Protein AF-A0A527VMW4-F1 (afdb_monomer)

Mean predicted aligned error: 5.12 Å

Structure (mmCIF, N/CA/C/O backbone):
data_AF-A0A527VMW4-F1
#
_entry.id   AF-A0A527VMW4-F1
#
loop_
_atom_site.group_PDB
_atom_site.id
_atom_site.type_symbol
_atom_site.label_atom_id
_atom_site.label_alt_id
_atom_site.label_comp_id
_atom_site.label_asym_id
_atom_site.label_entity_id
_atom_site.label_seq_id
_atom_site.pdbx_PDB_ins_code
_atom_site.Cartn_x
_atom_site.Cartn_y
_atom_site.Cartn_z
_atom_site.occupancy
_atom_site.B_iso_or_equiv
_atom_site.auth_seq_id
_atom_site.auth_comp_id
_atom_site.auth_asym_id
_atom_site.auth_atom_id
_atom_site.pdbx_PDB_model_num
ATOM 1 N N . ILE A 1 1 ? 22.771 -9.329 -15.607 1.00 76.31 1 ILE A N 1
ATOM 2 C CA . ILE A 1 1 ? 22.178 -9.052 -14.280 1.00 76.31 1 ILE A CA 1
ATOM 3 C C . ILE A 1 1 ? 21.776 -7.585 -14.268 1.00 76.31 1 ILE A C 1
ATOM 5 O O . ILE A 1 1 ? 22.640 -6.755 -14.528 1.00 76.31 1 ILE A O 1
ATOM 9 N N . LEU A 1 2 ? 20.493 -7.289 -14.054 1.00 85.19 2 LEU A N 1
ATOM 10 C CA . LEU A 1 2 ? 19.950 -5.929 -13.952 1.00 85.19 2 LEU A CA 1
ATOM 11 C C . LEU A 1 2 ? 19.736 -5.573 -12.475 1.00 85.19 2 LEU A C 1
ATOM 13 O O . LEU A 1 2 ? 19.253 -6.406 -11.714 1.00 85.19 2 LEU A O 1
ATOM 17 N N . PHE A 1 3 ? 20.070 -4.346 -12.085 1.00 86.12 3 PHE A N 1
ATOM 18 C CA . PHE A 1 3 ? 19.743 -3.795 -10.770 1.00 86.12 3 PHE A CA 1
ATOM 19 C C . PHE A 1 3 ? 18.591 -2.807 -10.936 1.00 86.12 3 PHE A C 1
ATOM 21 O O . PHE A 1 3 ? 18.705 -1.875 -11.732 1.00 86.12 3 PHE A O 1
ATOM 28 N N . TYR A 1 4 ? 17.498 -3.017 -10.207 1.00 82.50 4 TYR A N 1
ATOM 29 C CA . TYR A 1 4 ? 16.300 -2.184 -10.265 1.00 82.50 4 TYR A CA 1
ATOM 30 C C . TYR A 1 4 ? 16.124 -1.424 -8.937 1.00 82.50 4 TYR A C 1
ATOM 32 O O . TYR A 1 4 ? 15.674 -2.013 -7.949 1.00 82.50 4 TYR A O 1
ATOM 40 N N . PRO A 1 5 ? 16.529 -0.138 -8.876 1.00 78.31 5 PRO A N 1
ATOM 41 C CA . PRO A 1 5 ? 16.602 0.614 -7.622 1.00 78.31 5 PRO A CA 1
ATOM 42 C C . PRO A 1 5 ? 15.329 1.381 -7.255 1.00 78.31 5 PRO A C 1
ATOM 44 O O . PRO A 1 5 ? 15.260 1.945 -6.165 1.00 78.31 5 PRO A O 1
ATOM 47 N N . VAL A 1 6 ? 14.347 1.433 -8.154 1.00 76.94 6 VAL A N 1
ATOM 48 C CA . VAL A 1 6 ? 13.077 2.148 -7.952 1.00 76.94 6 VAL A CA 1
ATOM 49 C C . VAL A 1 6 ? 12.150 1.316 -7.059 1.00 76.94 6 VAL A C 1
ATOM 51 O O . VAL A 1 6 ? 12.369 0.111 -6.915 1.00 76.94 6 VAL A O 1
ATOM 54 N N . GLN A 1 7 ? 11.155 1.951 -6.418 1.00 68.31 7 GLN A N 1
ATOM 55 C CA . GLN A 1 7 ? 10.186 1.245 -5.575 1.00 68.31 7 GLN A CA 1
ATOM 56 C C . GLN A 1 7 ? 9.639 0.015 -6.298 1.00 68.31 7 GLN A C 1
ATOM 58 O O . GLN A 1 7 ? 9.170 0.099 -7.430 1.00 68.31 7 GLN A O 1
ATOM 63 N N . TYR A 1 8 ? 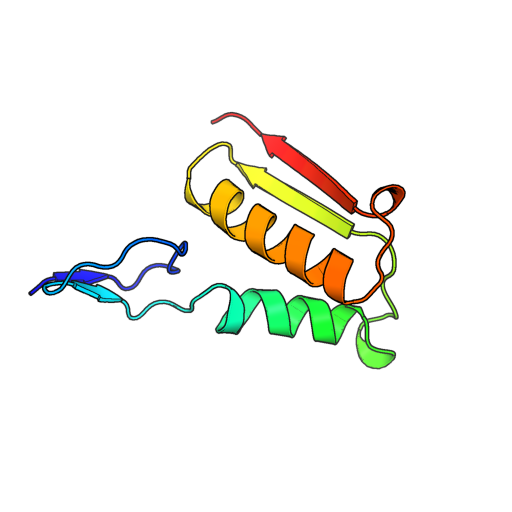9.728 -1.131 -5.630 1.00 70.62 8 TYR A N 1
ATOM 64 C CA . TYR A 1 8 ? 9.269 -2.381 -6.204 1.00 70.62 8 TYR A CA 1
ATOM 65 C C . TYR A 1 8 ? 7.749 -2.440 -6.109 1.00 70.62 8 TYR A C 1
ATOM 67 O O . TYR A 1 8 ? 7.177 -2.287 -5.030 1.00 70.62 8 TYR A O 1
ATOM 75 N N . GLU A 1 9 ? 7.103 -2.651 -7.248 1.00 66.69 9 GLU A N 1
ATOM 76 C CA . GLU A 1 9 ? 5.651 -2.546 -7.377 1.00 66.69 9 GLU A CA 1
ATOM 77 C C . GLU A 1 9 ? 4.912 -3.753 -6.779 1.00 66.69 9 GLU A C 1
ATOM 79 O O . GLU A 1 9 ? 3.754 -3.646 -6.376 1.00 66.69 9 GLU A O 1
ATOM 84 N N . GLY A 1 10 ? 5.601 -4.895 -6.690 1.00 63.75 10 GLY A N 1
ATOM 85 C CA . GLY A 1 10 ? 5.000 -6.202 -6.440 1.00 63.75 10 GLY A CA 1
ATOM 86 C C . GLY A 1 10 ? 4.845 -7.026 -7.722 1.00 63.75 10 GLY A C 1
ATOM 87 O O . GLY A 1 10 ? 4.919 -6.505 -8.827 1.00 63.75 10 GLY A O 1
ATOM 88 N N . GLU A 1 11 ? 4.628 -8.331 -7.554 1.00 67.69 11 GLU A N 1
ATOM 89 C CA . GLU A 1 11 ? 4.230 -9.301 -8.594 1.00 67.69 11 GLU A CA 1
ATOM 90 C C . GLU A 1 11 ? 5.231 -9.596 -9.740 1.00 67.69 11 GLU A C 1
ATOM 92 O O . GLU A 1 11 ? 5.075 -10.617 -10.408 1.00 67.69 11 GLU A O 1
ATOM 97 N N . GLU A 1 12 ? 6.308 -8.828 -9.929 1.00 71.38 12 GLU A N 1
ATOM 98 C CA . GLU A 1 12 ? 7.408 -9.216 -10.831 1.00 71.38 12 GLU A CA 1
ATOM 99 C C . GLU A 1 12 ? 8.441 -10.124 -10.145 1.00 71.38 12 GLU A C 1
ATOM 101 O O . GLU A 1 12 ? 8.968 -9.795 -9.082 1.00 71.38 12 GLU A O 1
ATOM 106 N N . SER A 1 13 ? 8.794 -11.253 -10.765 1.00 79.25 13 SER A N 1
ATOM 107 C CA . SER A 1 13 ? 9.852 -12.142 -10.271 1.00 79.25 13 SER A CA 1
ATOM 108 C C . SER A 1 13 ? 10.679 -12.690 -11.429 1.00 79.25 13 SER A C 1
ATOM 110 O O . SER A 1 13 ? 10.274 -13.630 -12.108 1.00 79.25 13 SER A O 1
ATOM 112 N N . GLU A 1 14 ? 11.849 -12.092 -11.655 1.00 84.56 14 GLU A N 1
ATOM 113 C CA . GLU A 1 14 ? 12.778 -12.502 -12.708 1.00 84.56 14 GLU A CA 1
ATOM 114 C C . GLU A 1 14 ? 14.130 -12.912 -12.114 1.00 84.56 14 GLU A C 1
ATOM 116 O O . GLU A 1 14 ? 14.710 -12.215 -11.280 1.00 84.56 14 GLU A O 1
ATOM 121 N N . ARG A 1 15 ? 14.680 -14.041 -12.578 1.00 86.69 15 ARG A N 1
ATOM 122 C CA . ARG A 1 15 ? 15.906 -14.638 -12.016 1.00 86.69 15 ARG A CA 1
ATOM 123 C C . ARG A 1 15 ? 17.130 -13.737 -12.180 1.00 86.69 15 ARG A C 1
ATOM 125 O O . ARG A 1 15 ? 18.082 -13.835 -11.409 1.00 86.69 15 ARG A O 1
ATOM 132 N N . ASN A 1 16 ? 17.134 -12.905 -13.217 1.00 90.94 16 ASN A N 1
ATOM 133 C CA . ASN A 1 16 ? 18.283 -12.093 -13.611 1.00 90.94 16 ASN A CA 1
ATOM 134 C C . ASN A 1 16 ? 18.193 -10.624 -13.158 1.00 90.94 16 ASN A C 1
ATOM 136 O O . ASN A 1 16 ? 19.035 -9.816 -13.578 1.00 90.94 16 ASN A O 1
ATOM 140 N N . VAL A 1 17 ? 17.206 -10.285 -12.320 1.00 86.81 17 VAL A N 1
ATOM 141 C CA . VAL A 1 17 ? 16.962 -8.933 -11.804 1.00 86.81 17 VAL A CA 1
ATOM 142 C C . VAL A 1 17 ? 17.107 -8.925 -10.282 1.00 86.81 17 VAL A C 1
ATOM 144 O O . VAL A 1 17 ? 16.491 -9.723 -9.583 1.00 86.81 17 VAL A O 1
ATOM 147 N N . PHE A 1 18 ? 17.920 -8.006 -9.763 1.00 86.00 18 PHE A N 1
ATOM 148 C CA . PHE A 1 18 ? 17.968 -7.692 -8.337 1.00 86.00 18 PHE A CA 1
ATOM 149 C C . PHE A 1 18 ? 17.148 -6.433 -8.073 1.00 86.00 18 PHE A C 1
ATOM 151 O O . PHE A 1 18 ? 17.514 -5.342 -8.514 1.00 86.00 18 PHE A O 1
ATOM 158 N N . TYR A 1 19 ? 16.056 -6.591 -7.332 1.00 85.44 19 TYR A N 1
ATOM 159 C CA . TYR A 1 19 ? 15.199 -5.498 -6.886 1.00 85.44 19 TYR A CA 1
ATOM 160 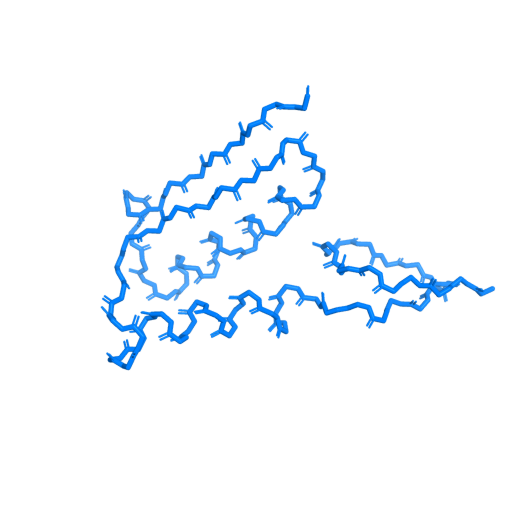C C . TYR A 1 19 ? 15.746 -4.944 -5.573 1.00 85.44 19 TYR A C 1
ATOM 162 O O . TYR A 1 19 ? 15.837 -5.669 -4.582 1.00 85.44 19 TYR A O 1
ATOM 170 N N . THR A 1 20 ? 16.162 -3.680 -5.573 1.00 85.00 20 THR A N 1
ATOM 171 C CA . THR A 1 20 ? 16.790 -3.045 -4.402 1.00 85.00 20 THR A CA 1
ATOM 172 C C . THR A 1 20 ? 15.955 -1.913 -3.811 1.00 85.00 20 THR A C 1
ATOM 174 O O . THR A 1 20 ? 16.298 -1.412 -2.743 1.00 85.00 20 THR A O 1
ATOM 177 N N . GLY A 1 21 ? 14.879 -1.493 -4.484 1.00 79.88 21 GLY A N 1
ATOM 178 C CA . GLY A 1 2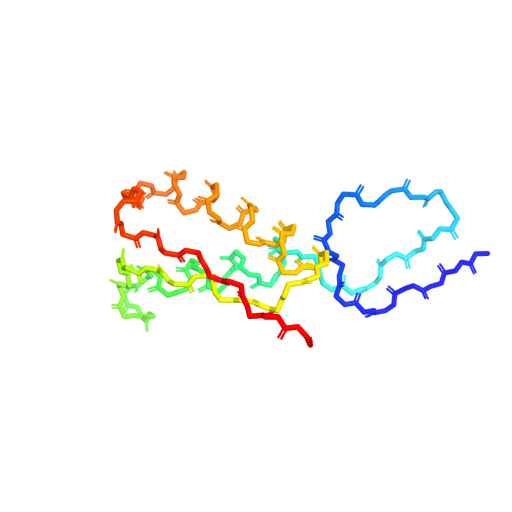1 ? 13.905 -0.558 -3.925 1.00 79.88 21 GLY A CA 1
ATOM 179 C C . GLY A 1 21 ? 13.016 -1.210 -2.865 1.00 79.88 21 GLY A C 1
ATOM 180 O O . GLY A 1 21 ? 12.823 -2.425 -2.857 1.00 79.88 21 GLY A O 1
ATOM 181 N N . ALA A 1 22 ? 12.460 -0.393 -1.967 1.00 78.19 22 ALA A N 1
ATOM 182 C CA . ALA A 1 22 ? 11.553 -0.875 -0.930 1.00 78.19 22 ALA A CA 1
ATOM 183 C C . ALA A 1 22 ? 10.279 -1.471 -1.551 1.00 78.19 22 ALA A C 1
ATOM 185 O O . ALA A 1 22 ? 9.650 -0.854 -2.413 1.00 78.19 22 ALA A O 1
ATOM 186 N N . ALA A 1 23 ? 9.895 -2.657 -1.088 1.00 79.81 23 ALA A N 1
ATOM 187 C CA . ALA A 1 23 ? 8.628 -3.289 -1.436 1.00 79.81 23 ALA A CA 1
ATOM 188 C C . ALA A 1 23 ? 7.466 -2.692 -0.609 1.00 79.81 23 ALA A C 1
ATOM 190 O O . ALA A 1 23 ? 7.704 -2.098 0.449 1.00 79.81 23 ALA A O 1
ATOM 191 N N . PRO A 1 24 ? 6.191 -2.859 -1.015 1.00 75.69 24 PRO A N 1
ATOM 192 C CA . PRO A 1 24 ? 5.047 -2.255 -0.322 1.00 75.69 24 PRO A CA 1
ATOM 193 C C . PRO A 1 24 ? 4.945 -2.640 1.161 1.00 75.69 24 PRO A C 1
ATOM 195 O O . PRO A 1 24 ? 4.565 -1.821 1.996 1.00 75.69 24 PRO A O 1
ATOM 198 N N . ASN A 1 25 ? 5.358 -3.856 1.519 1.00 76.62 25 ASN A N 1
ATOM 199 C CA . ASN A 1 25 ? 5.422 -4.319 2.906 1.00 76.62 25 ASN A CA 1
ATOM 200 C C . ASN A 1 25 ? 6.518 -3.638 3.748 1.00 76.62 25 ASN A C 1
ATOM 202 O O . ASN A 1 25 ? 6.431 -3.658 4.971 1.00 76.62 25 ASN A O 1
ATOM 206 N N . GLN A 1 26 ? 7.532 -3.043 3.119 1.00 80.19 26 GLN A N 1
ATOM 207 C CA . GLN A 1 26 ? 8.617 -2.326 3.794 1.00 80.19 26 GLN A CA 1
ATOM 208 C C . GLN A 1 26 ? 8.337 -0.826 3.942 1.00 80.19 26 GLN A C 1
ATOM 210 O O . GLN A 1 26 ? 8.959 -0.186 4.784 1.00 80.19 26 GLN A O 1
ATOM 215 N N . GLN A 1 27 ? 7.416 -0.266 3.150 1.00 82.44 27 GLN A N 1
ATOM 216 C CA . GLN A 1 27 ? 7.086 1.166 3.176 1.00 82.44 27 GLN A CA 1
ATOM 217 C C . GLN A 1 27 ? 5.636 1.446 3.588 1.00 82.44 27 GLN A C 1
ATOM 219 O O . GLN A 1 27 ? 5.383 2.155 4.559 1.00 82.44 27 GLN A O 1
ATOM 224 N N . ALA A 1 28 ? 4.668 0.864 2.884 1.00 86.12 28 ALA A N 1
ATOM 225 C CA . ALA A 1 28 ? 3.277 1.277 2.963 1.00 86.12 28 ALA A CA 1
ATOM 226 C C . ALA A 1 28 ? 2.558 0.617 4.145 1.00 86.12 28 ALA A C 1
ATOM 228 O O . ALA A 1 28 ? 1.802 1.280 4.84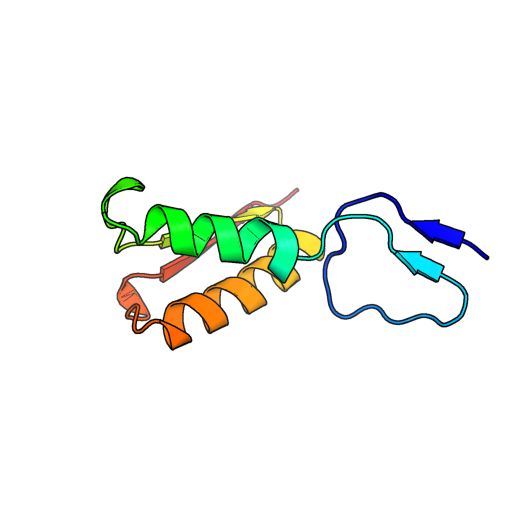9 1.00 86.12 28 ALA A O 1
ATOM 229 N N . ILE A 1 29 ? 2.854 -0.657 4.423 1.00 90.19 29 ILE A N 1
ATOM 230 C CA . ILE A 1 29 ? 2.321 -1.356 5.603 1.00 90.19 29 ILE A CA 1
ATOM 231 C C . ILE A 1 29 ? 2.753 -0.675 6.920 1.00 90.19 29 ILE A C 1
ATOM 233 O O . ILE A 1 29 ? 1.870 -0.359 7.719 1.00 90.19 29 ILE A O 1
ATOM 237 N N . PRO A 1 30 ? 4.047 -0.364 7.148 1.00 92.19 30 PRO A N 1
ATOM 238 C CA . PRO A 1 30 ? 4.467 0.369 8.343 1.00 92.19 30 PRO A CA 1
ATOM 239 C C . PRO A 1 30 ? 3.799 1.741 8.485 1.00 92.19 30 PRO A C 1
ATOM 241 O O . PRO A 1 30 ? 3.445 2.139 9.592 1.00 92.19 30 PRO A O 1
ATOM 244 N N . ALA A 1 31 ? 3.593 2.456 7.373 1.00 92.19 31 ALA A N 1
ATOM 245 C CA . ALA A 1 31 ? 2.895 3.739 7.386 1.00 92.19 31 ALA A CA 1
ATOM 246 C C . ALA A 1 31 ? 1.423 3.587 7.805 1.00 92.19 31 ALA A C 1
ATOM 248 O O . ALA A 1 31 ? 0.940 4.361 8.631 1.00 92.19 31 ALA A O 1
ATOM 249 N N . VAL A 1 32 ? 0.725 2.569 7.289 1.00 94.06 32 VAL A N 1
ATOM 250 C CA . VAL A 1 32 ? -0.647 2.238 7.705 1.00 94.06 32 VAL A CA 1
ATOM 251 C C . VAL A 1 32 ? -0.699 1.909 9.196 1.00 94.06 32 VAL A C 1
ATOM 253 O O . VAL A 1 32 ? -1.506 2.495 9.914 1.00 94.06 32 VAL A O 1
ATOM 256 N N . ASP A 1 33 ? 0.179 1.027 9.681 1.00 95.19 33 ASP A N 1
ATOM 257 C CA . ASP A 1 33 ? 0.203 0.635 11.096 1.00 95.19 33 ASP A CA 1
ATOM 258 C C . ASP A 1 33 ? 0.466 1.840 12.015 1.00 95.19 33 ASP A C 1
ATOM 260 O O . ASP A 1 33 ? -0.181 1.979 13.056 1.00 95.19 33 ASP A O 1
ATOM 264 N N . TYR A 1 34 ? 1.364 2.747 11.613 1.00 96.31 34 TYR A N 1
ATOM 265 C CA . TYR A 1 34 ? 1.603 3.989 12.343 1.00 96.31 34 TYR A CA 1
ATOM 266 C C . TYR A 1 34 ? 0.342 4.857 12.399 1.00 96.31 34 TYR A C 1
ATOM 268 O O . TYR A 1 34 ? -0.081 5.226 13.492 1.00 96.31 34 TYR A O 1
ATOM 276 N N . LEU A 1 35 ? -0.303 5.128 11.262 1.00 96.75 35 LEU A N 1
ATOM 277 C CA . LEU A 1 35 ? -1.514 5.957 11.193 1.00 96.75 35 LEU A CA 1
ATOM 278 C C . LEU A 1 35 ? -2.699 5.367 11.985 1.00 96.75 35 LEU A C 1
ATOM 280 O O . LEU A 1 35 ? -3.512 6.112 12.534 1.00 96.75 35 LEU A O 1
ATOM 284 N N . MET A 1 36 ? -2.791 4.039 12.093 1.00 96.62 36 MET A N 1
ATOM 285 C CA . MET A 1 36 ? -3.792 3.361 12.931 1.00 96.62 36 MET A CA 1
ATOM 286 C C . MET A 1 36 ? -3.519 3.490 14.436 1.00 96.62 36 MET A C 1
ATOM 288 O O . MET A 1 36 ? -4.440 3.333 15.240 1.00 96.62 36 MET A O 1
ATOM 292 N N . SER A 1 37 ? -2.272 3.740 14.837 1.00 97.62 37 SER A N 1
ATOM 293 C CA . SER A 1 37 ? -1.883 3.834 16.246 1.00 97.62 37 SER A CA 1
ATOM 294 C C . SER A 1 37 ? -2.414 5.105 16.921 1.00 97.62 37 SER A C 1
ATOM 296 O O . SER A 1 37 ? -2.828 6.063 16.263 1.00 97.62 37 SER A O 1
ATOM 298 N N . ALA A 1 38 ? -2.374 5.140 18.257 1.00 96.62 38 ALA A N 1
ATOM 299 C CA . ALA A 1 38 ? -2.697 6.346 19.022 1.00 96.62 38 ALA A CA 1
ATOM 300 C C . ALA A 1 38 ? -1.804 7.533 18.614 1.00 96.62 38 ALA A C 1
ATOM 302 O O . ALA A 1 38 ? -2.309 8.634 18.401 1.00 96.62 38 ALA A O 1
ATOM 303 N N . ASP A 1 39 ? -0.509 7.279 18.413 1.00 97.00 39 ASP A N 1
ATOM 304 C CA . ASP A 1 39 ? 0.485 8.301 18.070 1.00 97.00 39 ASP A CA 1
ATOM 305 C C . ASP A 1 39 ? 0.327 8.826 16.636 1.00 97.00 39 ASP A C 1
ATOM 307 O O . ASP A 1 39 ? 0.669 9.973 16.357 1.00 97.00 39 ASP A O 1
ATOM 311 N N . GLY A 1 40 ? -0.207 8.005 15.726 1.00 94.69 40 GLY A N 1
ATOM 312 C CA . GLY A 1 40 ? -0.492 8.388 14.339 1.00 94.69 40 GLY A CA 1
ATOM 313 C C . GLY A 1 40 ? -1.891 8.963 14.110 1.00 94.69 40 GLY A C 1
ATOM 314 O O . GLY A 1 40 ? -2.251 9.244 12.968 1.00 94.69 40 GLY A O 1
ATOM 315 N N . GLY A 1 41 ? -2.681 9.156 15.172 1.00 96.81 41 GLY A N 1
ATOM 316 C CA . GLY A 1 41 ? -3.989 9.814 15.105 1.00 96.81 41 GLY A CA 1
ATOM 317 C C . GLY A 1 41 ? -5.195 8.877 15.018 1.00 96.81 41 GLY A C 1
ATOM 318 O O . GLY A 1 41 ? -6.311 9.358 14.825 1.00 96.81 41 GLY A O 1
ATOM 319 N N . SER A 1 42 ? -5.007 7.563 15.199 1.00 96.50 42 SER A N 1
ATOM 320 C CA . SER A 1 42 ? -6.087 6.562 15.219 1.00 96.50 42 SER A CA 1
ATOM 321 C C . SER A 1 42 ? -6.988 6.629 13.981 1.00 96.50 42 SER A C 1
ATOM 323 O O . SER A 1 42 ? -8.220 6.631 14.089 1.00 96.50 42 SER A O 1
ATOM 325 N N . VAL A 1 43 ? -6.368 6.727 12.802 1.00 97.31 43 VAL A N 1
ATOM 326 C CA . VAL A 1 43 ? -7.054 6.864 11.512 1.00 97.31 43 VAL A CA 1
ATOM 327 C C . VAL A 1 43 ? -7.978 5.671 11.264 1.00 97.31 43 VAL A C 1
ATOM 329 O O . VAL A 1 43 ? -7.604 4.516 11.463 1.00 97.31 43 VAL A O 1
ATOM 332 N N . LYS A 1 44 ? -9.203 5.959 10.808 1.00 95.56 44 LYS A N 1
ATOM 333 C CA . LYS A 1 44 ? -10.243 4.947 10.541 1.00 95.56 44 LYS A CA 1
ATOM 334 C C . LYS A 1 44 ? -10.728 4.909 9.096 1.00 95.56 44 LYS A C 1
ATOM 336 O O . LYS A 1 44 ? -11.245 3.886 8.674 1.00 95.56 44 LYS A O 1
ATOM 341 N N . ARG A 1 45 ? -10.562 6.011 8.359 1.00 97.25 45 ARG A N 1
ATOM 342 C CA . ARG A 1 45 ? -11.014 6.165 6.973 1.00 97.25 45 ARG A CA 1
ATOM 343 C C . ARG A 1 45 ? -9.823 6.385 6.065 1.00 97.25 45 ARG A C 1
ATOM 345 O O . ARG A 1 45 ? -8.940 7.173 6.399 1.00 97.25 45 ARG A O 1
ATOM 352 N N . TRP A 1 46 ? -9.823 5.691 4.939 1.00 97.62 46 TRP A N 1
ATOM 353 C CA . TRP A 1 46 ? -8.664 5.540 4.078 1.00 97.62 46 TRP A CA 1
ATOM 354 C C . TRP A 1 46 ? -9.006 5.943 2.661 1.00 97.62 46 TRP A C 1
ATOM 356 O O . TRP A 1 46 ? -10.040 5.559 2.118 1.00 97.62 46 TRP A O 1
ATOM 366 N N . VAL A 1 47 ? -8.096 6.697 2.060 1.00 96.88 47 VAL A N 1
ATOM 367 C CA . VAL A 1 47 ? -8.156 7.039 0.648 1.00 96.88 47 VAL A CA 1
ATOM 368 C C . VAL A 1 47 ? -6.863 6.563 0.002 1.00 96.88 47 VAL A C 1
ATOM 370 O O . VAL A 1 47 ? -5.777 7.005 0.372 1.00 96.88 47 VAL A O 1
ATOM 373 N N . LEU A 1 48 ? -6.990 5.621 -0.927 1.00 95.94 48 LEU A N 1
ATOM 374 C CA . LEU A 1 48 ? -5.904 5.047 -1.706 1.00 95.94 48 LEU A CA 1
ATOM 375 C C . LEU A 1 48 ? -5.883 5.730 -3.079 1.00 95.94 48 LEU A C 1
ATOM 377 O O . LEU A 1 48 ? -6.508 5.265 -4.033 1.00 95.94 48 LEU A O 1
ATOM 381 N N . GLU A 1 49 ? -5.187 6.863 -3.148 1.00 95.12 49 GLU A N 1
ATOM 382 C CA . GLU A 1 49 ? -5.006 7.656 -4.368 1.00 95.12 49 GLU A CA 1
ATOM 383 C C . GLU A 1 49 ? -3.780 7.192 -5.158 1.00 95.12 49 GLU A C 1
ATOM 385 O O . GLU A 1 49 ? -2.732 6.879 -4.587 1.00 95.12 49 GLU A O 1
ATOM 390 N N . GLY A 1 50 ? -3.873 7.201 -6.484 1.00 91.94 50 GLY A N 1
ATOM 391 C CA . GLY A 1 50 ? -2.730 6.940 -7.351 1.00 91.94 50 GLY A CA 1
ATOM 392 C C . GLY A 1 50 ? -2.968 7.371 -8.789 1.00 91.94 50 GLY A C 1
ATOM 393 O O . GLY A 1 50 ? -4.094 7.623 -9.195 1.00 91.94 50 GLY A O 1
ATOM 394 N N . THR A 1 51 ? -1.912 7.444 -9.588 1.00 91.94 51 THR A N 1
ATOM 395 C CA . THR A 1 51 ? -2.060 7.621 -11.037 1.00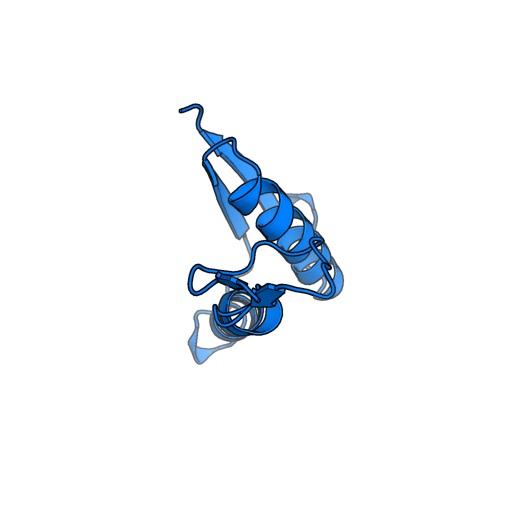 91.94 51 THR A CA 1
ATOM 396 C C . THR A 1 51 ? -2.411 6.285 -11.698 1.00 91.94 51 THR A C 1
ATOM 398 O O . THR A 1 51 ? -2.003 5.228 -11.212 1.00 91.94 51 THR A O 1
ATOM 401 N N . ASP A 1 52 ? -3.158 6.312 -12.800 1.00 90.69 52 ASP A N 1
ATOM 402 C CA . ASP A 1 52 ? -3.621 5.120 -13.515 1.00 90.69 52 ASP A CA 1
ATOM 403 C C . ASP A 1 52 ? -2.501 4.444 -14.335 1.00 90.69 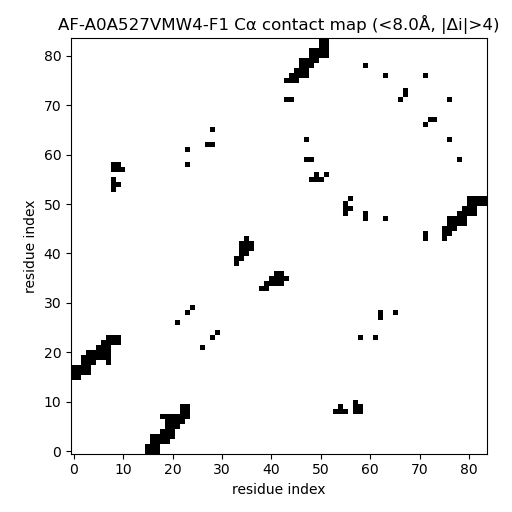52 ASP A C 1
ATOM 405 O O . ASP A 1 52 ? -2.486 4.456 -15.564 1.00 90.69 52 ASP A O 1
ATOM 409 N N . TYR A 1 53 ? -1.529 3.863 -13.632 1.00 87.50 53 TYR A N 1
ATOM 410 C CA . TYR A 1 53 ? -0.533 2.949 -14.187 1.00 87.50 53 TYR A CA 1
ATOM 411 C C . TYR A 1 53 ? -0.290 1.779 -13.225 1.00 87.50 53 TYR A C 1
ATOM 413 O O . TYR A 1 53 ? -0.996 1.610 -12.229 1.00 87.50 53 TYR A O 1
ATOM 421 N N . VAL A 1 54 ? 0.659 0.905 -13.555 1.00 85.06 54 VAL A N 1
ATOM 422 C CA . VAL A 1 54 ? 0.743 -0.416 -12.924 1.00 85.06 54 VAL A CA 1
ATOM 423 C C . VAL A 1 54 ? 1.179 -0.352 -11.445 1.00 85.06 54 VAL A C 1
ATOM 425 O O . VAL A 1 54 ? 0.543 -1.005 -10.616 1.00 85.06 54 VAL A O 1
ATOM 428 N N . TYR A 1 55 ? 2.090 0.556 -11.064 1.00 84.44 55 TYR A N 1
ATOM 429 C CA . TYR A 1 55 ? 2.556 0.683 -9.672 1.00 84.44 55 TYR A CA 1
ATOM 430 C C . TYR A 1 55 ? 1.446 1.004 -8.660 1.00 84.44 55 TYR A C 1
ATOM 432 O O . TYR A 1 55 ? 1.287 0.250 -7.687 1.00 84.44 55 TYR A O 1
ATOM 440 N N . PRO A 1 56 ? 0.641 2.079 -8.828 1.00 88.69 56 PRO A N 1
ATOM 441 C CA . PRO A 1 56 ? -0.354 2.432 -7.824 1.00 88.69 56 PRO A CA 1
ATOM 442 C C . PRO A 1 56 ? -1.516 1.439 -7.815 1.00 88.69 56 PRO A C 1
ATOM 444 O O . PRO A 1 56 ? -2.127 1.221 -6.771 1.00 88.69 56 PRO A O 1
ATOM 447 N N . ARG A 1 57 ? -1.801 0.772 -8.941 1.00 90.31 57 ARG A N 1
ATOM 448 C CA . ARG A 1 57 ? -2.791 -0.311 -8.991 1.00 90.31 57 ARG A CA 1
ATOM 449 C C . ARG A 1 57 ? -2.367 -1.507 -8.146 1.00 90.31 57 ARG A C 1
ATOM 451 O O . ARG A 1 57 ? -3.142 -1.938 -7.289 1.00 90.31 57 ARG A O 1
ATOM 458 N N . THR A 1 58 ? -1.149 -2.006 -8.341 1.00 89.19 58 THR A N 1
ATOM 459 C CA . THR A 1 58 ? -0.634 -3.162 -7.590 1.00 89.19 58 THR A CA 1
ATOM 460 C C . THR A 1 58 ? -0.504 -2.836 -6.104 1.00 89.19 58 THR A C 1
ATOM 462 O O . THR A 1 58 ? -0.996 -3.582 -5.254 1.00 89.19 58 THR A O 1
ATOM 465 N N . THR A 1 59 ? 0.052 -1.667 -5.777 1.00 89.06 59 THR A N 1
ATOM 466 C CA . THR A 1 59 ? 0.220 -1.227 -4.385 1.00 89.06 59 THR A CA 1
ATOM 467 C C . THR A 1 59 ? -1.123 -1.049 -3.670 1.00 89.06 59 THR A C 1
ATOM 469 O O . THR A 1 59 ? -1.301 -1.573 -2.568 1.00 89.06 59 THR A O 1
ATOM 472 N N . ASN A 1 60 ? -2.102 -0.378 -4.290 1.00 92.94 60 ASN A N 1
ATOM 473 C CA . ASN A 1 60 ? -3.406 -0.141 -3.658 1.00 92.94 60 ASN A CA 1
ATOM 474 C C . ASN A 1 60 ? -4.199 -1.434 -3.465 1.00 92.94 60 ASN A C 1
ATOM 476 O O . ASN A 1 60 ? -4.869 -1.573 -2.448 1.00 92.94 60 ASN A O 1
ATOM 480 N N . LYS A 1 61 ? -4.073 -2.413 -4.368 1.00 92.19 61 LYS A N 1
ATOM 481 C CA . LYS A 1 61 ? -4.687 -3.737 -4.190 1.00 92.19 61 LYS A CA 1
ATOM 482 C C . LYS A 1 61 ? -4.143 -4.455 -2.948 1.00 92.19 61 LYS A C 1
ATOM 484 O O . LYS A 1 61 ? -4.914 -5.046 -2.191 1.00 92.19 61 LYS A O 1
ATOM 489 N N . ILE A 1 62 ? -2.829 -4.382 -2.714 1.00 91.06 62 ILE A N 1
ATOM 490 C CA . ILE A 1 62 ? -2.188 -4.940 -1.511 1.00 91.06 62 ILE A CA 1
ATOM 491 C C . ILE A 1 62 ? -2.670 -4.198 -0.257 1.00 91.06 62 ILE A C 1
ATOM 493 O O . ILE A 1 62 ? -3.040 -4.834 0.731 1.00 91.06 62 ILE A O 1
ATOM 497 N N . LEU A 1 63 ? -2.697 -2.864 -0.294 1.00 93.31 63 LEU A N 1
ATOM 498 C CA . LEU A 1 63 ? -3.115 -2.040 0.843 1.00 93.31 63 LEU A CA 1
ATOM 499 C C . LEU A 1 63 ? -4.595 -2.196 1.183 1.00 93.31 63 LEU A C 1
ATOM 501 O O . LEU A 1 63 ? -4.932 -2.312 2.356 1.00 93.31 63 LEU A O 1
ATOM 505 N N . GLU A 1 64 ? -5.476 -2.254 0.189 1.00 95.50 64 GLU A N 1
ATOM 506 C CA . GLU A 1 64 ? -6.904 -2.486 0.394 1.00 95.50 64 GLU A CA 1
ATOM 507 C C . GLU A 1 64 ? -7.139 -3.834 1.093 1.00 95.50 64 GLU A C 1
ATOM 509 O O . GLU A 1 64 ? -7.889 -3.912 2.068 1.00 95.50 64 GLU A O 1
ATOM 514 N N . ALA A 1 65 ? -6.456 -4.893 0.643 1.00 94.81 65 ALA A N 1
ATOM 515 C CA . ALA A 1 65 ? -6.512 -6.200 1.294 1.00 94.81 65 ALA A CA 1
ATOM 516 C C . ALA A 1 65 ? -5.958 -6.150 2.728 1.00 94.81 65 ALA A C 1
ATOM 518 O O . ALA A 1 65 ? -6.552 -6.727 3.643 1.00 94.81 65 ALA A O 1
ATOM 519 N N . TYR A 1 66 ? -4.856 -5.428 2.942 1.00 95.06 66 TYR A N 1
ATOM 520 C CA . TYR A 1 66 ? -4.258 -5.260 4.264 1.00 95.06 66 TYR A CA 1
ATOM 521 C C . TYR A 1 66 ? -5.196 -4.524 5.232 1.00 95.06 66 TYR A C 1
ATOM 523 O O . TYR A 1 66 ? -5.446 -5.016 6.332 1.00 95.06 66 TYR A O 1
ATOM 531 N N . LEU A 1 67 ? -5.790 -3.405 4.812 1.00 96.81 67 LEU A N 1
ATOM 532 C CA . LEU A 1 67 ? -6.741 -2.622 5.608 1.00 96.81 67 LEU A CA 1
ATOM 533 C C . LEU A 1 67 ? -7.975 -3.447 5.989 1.00 96.81 67 LEU A C 1
ATOM 535 O O . LEU A 1 67 ? -8.365 -3.476 7.158 1.00 96.81 67 LEU A O 1
ATOM 539 N N . LYS A 1 68 ? -8.532 -4.210 5.039 1.00 96.75 68 LYS A N 1
ATOM 540 C CA . LYS A 1 68 ? -9.624 -5.157 5.318 1.00 96.75 68 LYS A CA 1
ATOM 541 C C . LYS A 1 68 ? -9.208 -6.214 6.344 1.00 96.75 68 LYS A C 1
ATOM 543 O O . LYS A 1 68 ? -9.979 -6.515 7.252 1.00 96.75 68 LYS A O 1
ATOM 548 N N . SER A 1 69 ? -7.978 -6.731 6.270 1.00 96.38 69 SER A N 1
ATOM 549 C CA . SER A 1 69 ? -7.467 -7.699 7.256 1.00 96.38 69 SER A CA 1
ATOM 550 C C . SER A 1 69 ? -7.314 -7.117 8.669 1.00 96.38 69 SER A C 1
ATOM 552 O O . SER A 1 69 ? -7.387 -7.855 9.650 1.00 96.38 69 SER A O 1
ATOM 554 N N . LYS A 1 70 ? -7.161 -5.791 8.789 1.00 96.19 70 LYS A N 1
ATOM 555 C CA . LYS A 1 70 ? -7.144 -5.052 10.062 1.00 96.19 70 LYS A CA 1
ATOM 556 C C . LYS A 1 70 ? -8.540 -4.683 10.577 1.00 96.19 70 LYS A C 1
ATOM 558 O O . LYS A 1 70 ? -8.646 -4.034 11.615 1.00 96.19 70 LYS A O 1
ATOM 563 N N . GLY A 1 71 ? -9.599 -5.097 9.881 1.00 95.88 71 GLY A N 1
ATOM 564 C CA . GLY A 1 71 ? -10.986 -4.847 10.271 1.00 95.88 71 GLY A CA 1
ATOM 565 C C . GLY A 1 71 ? -11.538 -3.493 9.825 1.00 95.88 71 GLY A C 1
ATOM 566 O O . GLY A 1 71 ? -12.586 -3.090 10.322 1.00 95.88 71 GLY A O 1
ATOM 567 N N . VAL A 1 72 ? -10.866 -2.792 8.905 1.00 97.62 72 VAL A N 1
ATOM 568 C CA . VAL A 1 72 ? -11.417 -1.576 8.293 1.00 97.62 72 VAL A CA 1
ATOM 569 C C . VAL A 1 72 ? -12.590 -1.970 7.379 1.00 97.62 72 VAL A C 1
ATOM 571 O O . VAL A 1 72 ? -12.398 -2.793 6.476 1.00 97.62 72 VAL A O 1
ATOM 574 N N . PRO A 1 73 ? -13.800 -1.418 7.588 1.00 97.50 73 PRO A N 1
ATOM 575 C CA . PRO A 1 73 ? -14.947 -1.662 6.719 1.00 97.50 73 PRO A CA 1
ATOM 576 C C . PRO A 1 73 ? -14.685 -1.212 5.278 1.00 97.50 73 PRO A C 1
ATOM 578 O O . PRO A 1 73 ? -14.006 -0.218 5.041 1.00 97.50 73 PRO A O 1
ATOM 581 N N . ALA A 1 74 ? -15.26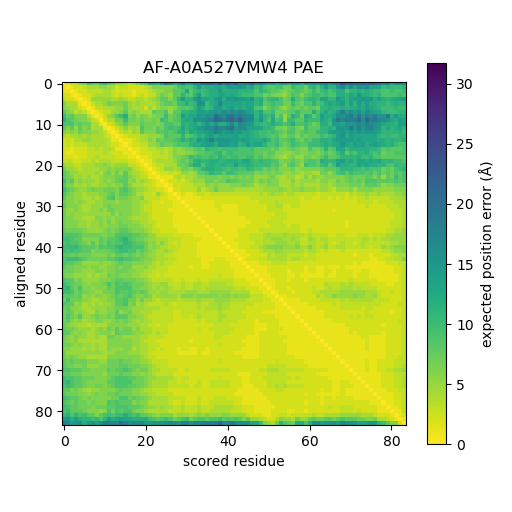5 -1.907 4.295 1.00 96.56 74 ALA A N 1
ATOM 582 C CA . ALA A 1 74 ? -15.089 -1.548 2.883 1.00 96.56 74 ALA A CA 1
ATOM 583 C C . ALA A 1 74 ? -15.627 -0.142 2.550 1.00 96.56 74 ALA A C 1
ATOM 585 O O . ALA A 1 74 ? -15.064 0.541 1.706 1.00 96.56 74 ALA A O 1
ATOM 586 N N . GLU A 1 75 ? -16.680 0.302 3.238 1.00 97.44 75 GLU A N 1
ATOM 587 C CA . GLU A 1 75 ? -17.250 1.655 3.120 1.00 97.44 75 GLU A CA 1
ATOM 588 C C . GLU A 1 75 ? -16.312 2.771 3.610 1.00 97.44 75 GLU A C 1
ATOM 590 O O . GLU A 1 75 ? -16.458 3.919 3.195 1.00 97.44 75 GLU A O 1
ATOM 595 N N . ASP A 1 76 ? -15.321 2.428 4.435 1.00 97.81 76 ASP A N 1
ATOM 596 C CA . ASP A 1 76 ? -14.303 3.348 4.946 1.00 97.81 76 ASP A CA 1
ATOM 597 C C . ASP A 1 76 ? -13.013 3.332 4.103 1.00 97.81 76 ASP A C 1
ATOM 599 O O . ASP A 1 76 ? -12.027 3.974 4.478 1.00 97.81 76 ASP A O 1
ATOM 603 N N . ILE A 1 77 ? -12.998 2.619 2.969 1.00 98.06 77 ILE A N 1
ATOM 604 C CA . ILE A 1 77 ? -11.868 2.554 2.036 1.00 98.06 77 ILE A CA 1
ATOM 605 C C . ILE A 1 77 ? -12.318 3.066 0.666 1.00 98.06 77 ILE A C 1
ATOM 607 O O . ILE A 1 77 ? -13.101 2.426 -0.032 1.00 98.06 77 ILE A O 1
ATOM 611 N N . MET A 1 78 ? -11.772 4.205 0.248 1.00 97.81 78 MET A N 1
ATOM 612 C CA . MET A 1 78 ? -11.956 4.748 -1.096 1.00 97.81 78 MET A CA 1
ATOM 613 C C . MET A 1 78 ? -10.692 4.514 -1.921 1.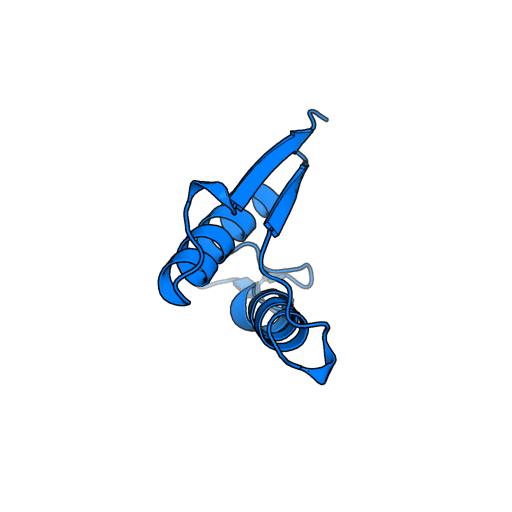00 97.81 78 MET A C 1
ATOM 615 O O . MET A 1 78 ? -9.596 4.820 -1.463 1.00 97.81 78 MET A O 1
ATOM 619 N N . VAL A 1 79 ? -10.836 3.997 -3.141 1.00 96.56 79 VAL A N 1
ATOM 620 C CA . VAL A 1 79 ? -9.733 3.853 -4.101 1.00 96.56 79 VAL A CA 1
ATOM 621 C C . VAL A 1 79 ? -10.035 4.725 -5.306 1.00 96.56 79 VAL A C 1
ATOM 623 O O . VAL A 1 79 ? -11.121 4.623 -5.878 1.00 96.56 79 VAL A O 1
ATOM 626 N N . ASN A 1 80 ? -9.083 5.564 -5.700 1.00 96.19 80 ASN A N 1
ATOM 627 C CA . ASN A 1 80 ? -9.245 6.453 -6.841 1.00 96.19 80 ASN A CA 1
ATOM 628 C C . ASN A 1 80 ? -7.963 6.514 -7.673 1.00 96.19 80 ASN A C 1
ATOM 630 O O . ASN A 1 80 ? -6.851 6.467 -7.142 1.00 96.19 80 ASN A O 1
ATOM 634 N N . TYR A 1 81 ? -8.147 6.607 -8.992 1.00 95.81 81 TYR A N 1
ATOM 635 C CA . TYR A 1 81 ? -7.055 6.679 -9.951 1.00 95.81 81 TYR A CA 1
ATOM 636 C C . TYR A 1 81 ? -7.213 7.888 -10.864 1.00 95.81 81 TYR A C 1
ATOM 638 O O . TYR A 1 81 ? -8.250 8.057 -11.507 1.00 95.81 81 TYR A O 1
ATOM 646 N N . THR A 1 82 ? -6.175 8.715 -10.942 1.00 93.69 82 THR A N 1
ATOM 647 C CA . THR A 1 82 ? -6.136 9.852 -11.862 1.00 93.69 82 THR A CA 1
ATOM 648 C C . THR A 1 82 ? -5.479 9.448 -13.186 1.00 93.69 82 THR A C 1
ATOM 650 O O . THR A 1 82 ? -4.440 8.783 -13.169 1.00 93.69 82 THR A O 1
ATOM 653 N N . PRO A 1 83 ? -6.061 9.807 -14.345 1.00 88.88 83 PRO A N 1
ATOM 654 C CA . PRO A 1 83 ? -5.438 9.539 -15.638 1.00 88.88 83 PRO A CA 1
ATOM 655 C C . PRO A 1 83 ? -4.151 10.358 -15.820 1.00 88.88 83 PRO A C 1
ATOM 657 O O . PRO A 1 83 ? -3.997 11.423 -15.217 1.00 88.88 83 PRO A O 1
ATOM 660 N N . PHE A 1 84 ? -3.247 9.829 -16.649 1.00 70.75 84 PHE A N 1
ATOM 661 C CA . PHE A 1 84 ? -1.999 10.478 -17.067 1.00 70.75 84 PHE A CA 1
ATOM 662 C C . PHE A 1 84 ? -2.219 11.418 -18.258 1.00 70.75 84 PHE A C 1
ATOM 664 O O . PHE A 1 84 ? -3.048 11.071 -19.132 1.00 70.75 84 PHE A O 1
#

pLDDT: mean 89.0, std 8.85, range [63.75, 98.06]

Secondary structure (DSSP, 8-state):
-EEE-SPP-SS---TTEEE-SPPHHHHHHHHHHHHHSTTTT----EEEEEESSHHHHHHHHHHHHHHHHTT--GGGEEEEEE--

Radius of gyration: 14.46 Å; Cα contacts (8 Å, |Δi|>4): 109; chains: 1; bounding box: 39×25×36 Å

Foldseek 3Di:
DAEAADEDQDDDDDPPYDDNHHYLVRPVVVVVVLCCDVNNPNDQAEEQEEAPDRRSVSSVVVVLVVCVVVVRDPVRYHYDHHYD

Sequence (84 aa):
ILFYPVQYEGEESERNVF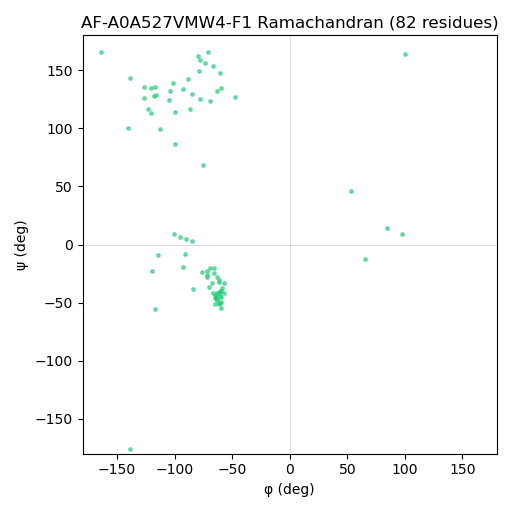YTGAAPNQQAIPAVDYLMSADGGSVKRWVLEGTDYVYPRTTNKILEAYLKSKGVPAEDIMVNYTPF

Nearest PDB structures (foldseek):
  5ipu-assembly1_A  TM=7.060E-01  e=7.970E-01  Xenopus laevis
  5ipt-assembly1_A  TM=7.060E-01  e=7.970E-01  Xenopus laevis
  5ipq-assembly1_A  TM=7.060E-01  e=7.970E-01  Xenopus laevis
  4tlm-assembly1_A  TM=7.060E-01  e=8.526E-01  Xenopus laevis
  7yfo-assembly1_C  TM=7.348E-01  e=1.916E+00  Homo sapiens

Solvent-accessible surface area (backbone atoms only — not comparable to full-atom values): 4988 Å² total; per-residue (Å²): 124,47,79,42,68,57,73,38,49,67,97,80,85,57,97,56,52,47,76,69,23,61,38,55,78,73,50,54,49,57,51,50,56,41,30,49,31,79,92,45,66,49,56,71,68,46,75,46,74,34,54,69,49,71,52,43,52,47,42,43,56,54,47,55,54,50,43,45,75,73,68,43,56,70,92,37,52,47,76,49,66,44,82,129